Protein AF-I4B487-F1 (afdb_monomer)

Organism: Turneriella parva (strain ATCC BAA-1111 / DSM 21527 / NCTC 11395 / H) (NCBI:txid869212)

Foldseek 3Di:
DPDPVVVVVVVVVVCVVVVVVVVQQVQQPDDDPVCVPFDFLDWDQFWWDFQPDGGPDSQWIWTFGPFWIWTGHNHIDTGGLVFFQAWEWDDDPNFIWIWTAGDDPVGRRTTITRDPPVVSVCVSCVPRHYYD

Solvent-accessible surface area (backbone atoms only — not comparable to full-atom values): 7455 Å² total; per-residue (Å²): 132,85,74,62,58,78,67,50,48,60,55,51,51,49,50,53,53,51,48,52,51,52,51,48,53,58,48,18,70,57,77,56,81,88,46,70,96,57,76,64,72,29,75,50,70,22,26,34,31,52,52,92,48,72,40,90,46,71,44,32,29,42,37,34,35,97,66,35,34,36,45,17,29,96,57,76,44,81,44,44,47,92,41,45,75,39,32,36,70,40,79,53,96,94,40,48,26,40,35,50,37,58,71,61,80,92,48,59,77,39,36,32,43,38,56,86,61,54,69,54,51,51,60,54,34,61,97,70,56,65,74,85

Sequence (132 aa):
MSTDYFAAFPILILLIVGGIFAYIFRRKDRMHASEAGKKPLFTETCAGVIGWLTYKGPFIRLAVYSDFVIVSCDKQYYLPFTMITKIERRNFLFRKGYRIYHTNTEYPQRIEVWLSGRDGFEAAFAGKVTIT

Structure (mmCIF, N/CA/C/O backbone):
data_AF-I4B487-F1
#
_entry.id   AF-I4B487-F1
#
loop_
_atom_site.group_PDB
_atom_site.id
_atom_site.type_symbol
_atom_site.label_atom_id
_atom_site.label_alt_id
_atom_site.label_comp_id
_atom_site.label_asym_id
_atom_site.label_entity_id
_atom_site.label_seq_id
_atom_site.pdbx_PDB_ins_code
_atom_site.Cartn_x
_atom_site.Cartn_y
_atom_site.Cartn_z
_atom_site.occupancy
_atom_site.B_iso_or_equiv
_atom_site.auth_seq_id
_atom_site.auth_comp_id
_atom_site.auth_asym_id
_atom_site.auth_atom_id
_atom_site.pdbx_PDB_model_num
ATOM 1 N N . MET A 1 1 ? 36.684 2.287 -39.209 1.00 54.06 1 MET A N 1
ATOM 2 C CA . MET A 1 1 ? 35.955 1.562 -38.150 1.00 54.06 1 MET A CA 1
ATOM 3 C C . MET A 1 1 ? 34.557 2.144 -38.079 1.00 54.06 1 MET A C 1
ATOM 5 O O . MET A 1 1 ? 34.380 3.211 -37.510 1.00 54.06 1 MET A O 1
ATOM 9 N N . SER A 1 2 ? 33.594 1.517 -38.750 1.00 57.97 2 SER A N 1
ATOM 10 C CA . SER A 1 2 ? 32.176 1.810 -38.549 1.00 57.97 2 SER A CA 1
ATOM 11 C C . SER A 1 2 ? 31.810 1.262 -37.178 1.00 57.97 2 SER A C 1
ATOM 13 O O . SER A 1 2 ? 31.646 0.058 -37.020 1.00 57.97 2 SER A O 1
ATOM 15 N N . THR A 1 3 ? 31.811 2.115 -36.159 1.00 62.94 3 THR A N 1
ATOM 16 C CA . THR A 1 3 ? 31.330 1.740 -34.831 1.00 62.94 3 THR A CA 1
ATOM 17 C C . THR A 1 3 ? 29.905 1.220 -35.003 1.00 62.94 3 THR A C 1
ATOM 19 O O . THR A 1 3 ? 29.067 1.930 -35.559 1.00 62.94 3 THR A O 1
ATOM 22 N N . ASP A 1 4 ? 29.631 -0.016 -34.591 1.00 69.00 4 ASP A N 1
ATOM 23 C CA . ASP A 1 4 ? 28.311 -0.641 -34.700 1.00 69.00 4 ASP A CA 1
ATOM 24 C 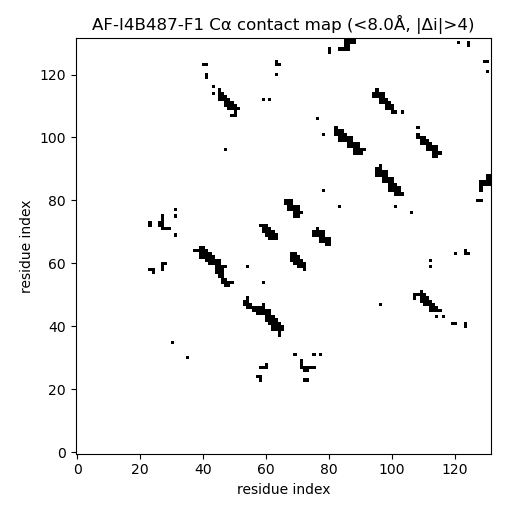C . ASP A 1 4 ? 27.333 0.015 -33.711 1.00 69.00 4 ASP A C 1
ATOM 26 O O . ASP A 1 4 ? 26.920 -0.563 -32.704 1.00 69.00 4 ASP A O 1
ATOM 30 N N . TYR A 1 5 ? 26.955 1.266 -33.983 1.00 64.50 5 TYR A N 1
ATOM 31 C CA . TYR A 1 5 ? 25.988 2.032 -33.200 1.00 64.50 5 TYR A CA 1
ATOM 32 C C . TYR A 1 5 ? 24.653 1.280 -33.081 1.00 64.50 5 TYR A C 1
ATOM 34 O O . TYR A 1 5 ? 23.986 1.369 -32.053 1.00 64.50 5 TYR A O 1
ATOM 42 N N . PHE A 1 6 ? 24.312 0.465 -34.083 1.00 66.62 6 PHE A N 1
ATOM 43 C CA . PHE A 1 6 ? 23.146 -0.417 -34.073 1.00 66.62 6 PHE A CA 1
ATOM 44 C C . PHE A 1 6 ? 23.224 -1.543 -33.031 1.00 66.62 6 PHE A C 1
ATOM 46 O O . PHE A 1 6 ? 22.183 -1.937 -32.515 1.00 66.62 6 PHE A O 1
ATOM 53 N N . ALA A 1 7 ? 24.418 -2.033 -32.678 1.00 72.50 7 ALA A N 1
ATOM 54 C CA . ALA A 1 7 ? 24.599 -3.048 -31.635 1.00 72.50 7 ALA A CA 1
ATOM 55 C C . ALA A 1 7 ? 24.669 -2.430 -30.226 1.00 72.50 7 ALA A C 1
ATOM 57 O O . ALA A 1 7 ? 24.195 -3.024 -29.258 1.00 72.50 7 ALA A O 1
ATOM 58 N N . ALA A 1 8 ? 25.200 -1.209 -30.102 1.00 78.75 8 ALA A N 1
ATOM 59 C CA . ALA A 1 8 ? 25.249 -0.481 -28.832 1.00 78.75 8 ALA A CA 1
ATOM 60 C C . ALA A 1 8 ? 23.878 0.079 -28.404 1.00 78.75 8 ALA A C 1
ATOM 62 O O . ALA A 1 8 ? 23.580 0.156 -27.211 1.00 78.75 8 ALA A O 1
ATOM 63 N N . PHE A 1 9 ? 23.022 0.439 -29.364 1.00 83.31 9 PHE A N 1
ATOM 64 C CA . PHE A 1 9 ? 21.685 0.984 -29.119 1.00 83.31 9 PHE A CA 1
ATOM 65 C C . PHE A 1 9 ? 20.763 0.078 -28.270 1.00 83.31 9 PHE A C 1
ATOM 67 O O . PHE A 1 9 ? 20.228 0.565 -27.271 1.00 83.31 9 PHE A O 1
ATOM 74 N N . PRO A 1 10 ? 20.590 -1.230 -28.562 1.00 86.69 10 PRO A N 1
ATOM 75 C CA . PRO A 1 10 ? 19.771 -2.109 -27.727 1.00 86.69 10 PRO A CA 1
ATOM 76 C C . PRO A 1 10 ? 20.362 -2.306 -26.327 1.00 86.69 10 PRO A C 1
ATOM 78 O O . PRO A 1 10 ? 19.606 -2.364 -25.360 1.00 86.69 10 PRO A O 1
ATOM 81 N N . ILE A 1 11 ? 21.693 -2.344 -26.191 1.00 88.88 11 ILE A N 1
ATOM 82 C CA . ILE A 1 11 ? 22.363 -2.446 -24.885 1.00 88.88 11 ILE A CA 1
ATOM 83 C C . ILE A 1 11 ? 22.076 -1.196 -24.047 1.00 88.88 11 ILE A C 1
ATOM 85 O O . ILE A 1 11 ? 21.713 -1.307 -22.877 1.00 88.88 11 ILE A O 1
ATOM 89 N N . LEU A 1 12 ? 22.174 -0.008 -24.651 1.00 89.00 12 LEU A N 1
ATOM 90 C CA . LEU A 1 12 ? 21.864 1.253 -23.983 1.00 89.00 12 LEU A CA 1
ATOM 91 C C . LEU A 1 12 ? 20.401 1.305 -23.522 1.00 89.00 12 LEU A C 1
ATOM 93 O O . LEU A 1 12 ? 20.139 1.663 -22.375 1.00 89.00 12 LEU A O 1
ATOM 97 N N . ILE A 1 13 ? 19.452 0.900 -24.374 1.00 89.38 13 ILE A N 1
ATOM 98 C CA . ILE A 1 13 ? 18.031 0.810 -23.997 1.00 89.38 13 ILE A CA 1
ATOM 99 C C . ILE A 1 13 ? 17.852 -0.141 -22.813 1.00 89.38 13 ILE A C 1
ATOM 101 O O . ILE A 1 13 ? 17.154 0.195 -21.858 1.00 89.38 13 ILE A O 1
ATOM 105 N N . LEU A 1 14 ? 18.497 -1.308 -22.847 1.00 90.56 14 LEU A N 1
ATOM 106 C CA . LEU A 1 14 ? 18.387 -2.308 -21.788 1.00 90.56 14 LEU A CA 1
ATOM 107 C C . LEU A 1 14 ? 18.941 -1.772 -20.460 1.00 90.56 14 LEU A C 1
ATOM 109 O O . LEU A 1 14 ? 18.298 -1.938 -19.425 1.00 90.56 14 LEU A O 1
ATOM 113 N N . LEU A 1 15 ? 20.065 -1.050 -20.486 1.00 91.06 15 LEU A N 1
ATOM 114 C CA . LEU A 1 15 ? 20.619 -0.379 -19.305 1.00 91.06 15 LEU A CA 1
ATOM 115 C C . LEU A 1 15 ? 19.695 0.719 -18.769 1.00 91.06 15 LEU A C 1
ATOM 117 O O . LEU A 1 15 ? 19.500 0.803 -17.557 1.00 91.06 15 LEU A O 1
ATOM 121 N N . ILE A 1 16 ? 19.091 1.532 -19.641 1.00 90.31 16 ILE A N 1
ATOM 122 C CA . ILE A 1 16 ? 18.144 2.581 -19.235 1.00 90.31 16 ILE A CA 1
ATOM 123 C C . ILE A 1 16 ? 16.904 1.955 -18.592 1.00 90.31 16 ILE A C 1
ATOM 125 O O . ILE A 1 16 ? 16.525 2.332 -17.484 1.00 90.31 16 ILE A O 1
ATOM 129 N N . VAL A 1 17 ? 16.290 0.970 -19.251 1.00 88.69 17 VAL A N 1
ATOM 130 C CA . VAL A 1 17 ? 15.103 0.276 -18.737 1.00 88.69 17 VAL A CA 1
ATOM 131 C C . VAL A 1 17 ? 15.437 -0.427 -17.422 1.00 88.69 17 VAL A C 1
ATOM 133 O O . VAL A 1 17 ? 14.747 -0.215 -16.426 1.00 88.69 17 VAL A O 1
ATOM 136 N N . GLY A 1 18 ? 16.530 -1.190 -17.373 1.00 89.19 18 GLY A N 1
ATOM 137 C CA . GLY A 1 18 ? 17.004 -1.849 -16.156 1.00 89.19 18 GLY A CA 1
ATOM 138 C C . GLY A 1 18 ? 17.264 -0.861 -15.017 1.00 89.19 18 GLY A C 1
ATOM 139 O O . GLY A 1 18 ? 16.848 -1.104 -13.884 1.00 89.19 18 GLY A O 1
ATOM 140 N N . GLY A 1 19 ? 17.865 0.292 -15.321 1.00 89.31 19 GLY A N 1
ATOM 141 C 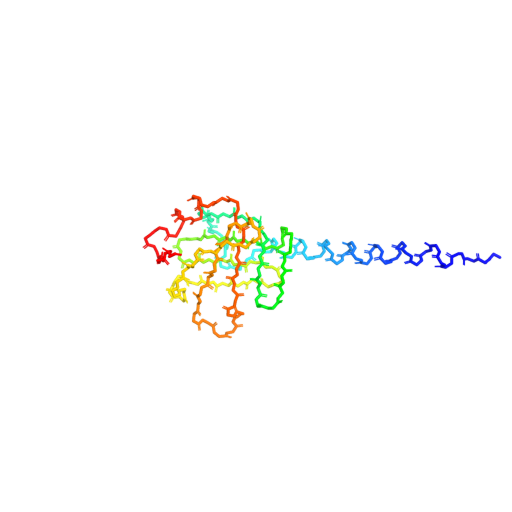C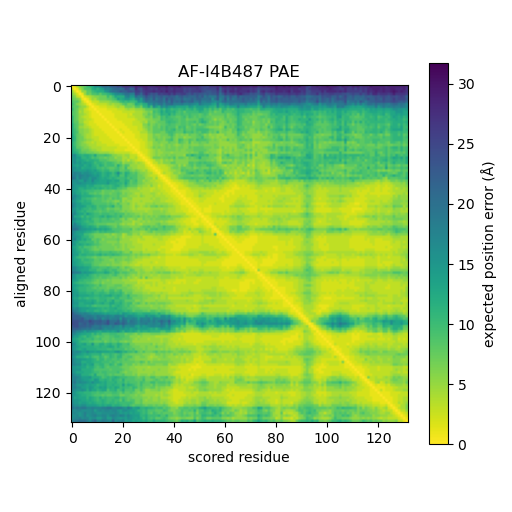A . GLY A 1 19 ? 18.088 1.381 -14.373 1.00 89.31 19 GLY A CA 1
ATOM 142 C C . GLY A 1 19 ? 16.789 1.968 -13.821 1.00 89.31 19 GLY A C 1
ATOM 143 O O . GLY A 1 19 ? 16.670 2.151 -12.610 1.00 89.31 19 GLY A O 1
ATOM 144 N N . ILE A 1 20 ? 15.783 2.195 -14.673 1.00 86.38 20 ILE A N 1
ATOM 145 C CA . ILE A 1 20 ? 14.450 2.655 -14.253 1.00 86.38 20 ILE A CA 1
ATOM 146 C C . ILE A 1 20 ? 13.798 1.623 -13.324 1.00 86.38 20 ILE A C 1
ATOM 148 O O . ILE A 1 20 ? 13.310 1.985 -12.251 1.00 86.38 20 ILE A O 1
ATOM 152 N N . PHE A 1 21 ? 13.836 0.337 -13.680 1.00 83.44 21 PHE A N 1
ATOM 153 C CA . PHE A 1 21 ? 13.300 -0.733 -12.834 1.00 83.44 21 PHE A CA 1
ATOM 154 C C . PHE A 1 21 ? 14.009 -0.801 -11.477 1.00 83.44 21 PHE A C 1
ATOM 156 O O . PHE A 1 21 ? 13.341 -0.848 -10.442 1.00 83.44 21 PHE A O 1
ATOM 163 N N . ALA A 1 22 ? 15.343 -0.746 -11.460 1.00 83.62 22 ALA A N 1
ATOM 164 C CA . ALA A 1 22 ? 16.130 -0.743 -10.230 1.00 83.62 22 ALA A CA 1
ATOM 165 C C . ALA A 1 22 ? 15.825 0.487 -9.358 1.00 83.62 22 ALA A C 1
ATOM 167 O O . ALA A 1 22 ? 15.687 0.370 -8.138 1.00 83.62 22 ALA A O 1
ATOM 168 N N . TYR A 1 23 ? 15.669 1.661 -9.972 1.00 84.94 23 TYR A N 1
ATOM 169 C CA . TYR A 1 23 ? 15.305 2.892 -9.279 1.00 84.94 23 TYR A CA 1
ATOM 170 C C . TYR A 1 23 ? 13.931 2.786 -8.603 1.00 84.94 23 TYR A C 1
ATOM 172 O O . TYR A 1 23 ? 13.813 3.072 -7.409 1.00 84.94 23 TYR A O 1
ATOM 180 N N . ILE A 1 24 ? 12.905 2.323 -9.328 1.00 79.81 24 ILE A N 1
ATOM 181 C CA . ILE A 1 24 ? 11.551 2.131 -8.783 1.00 79.81 24 ILE A CA 1
ATOM 182 C C . ILE A 1 24 ? 11.570 1.082 -7.665 1.00 79.81 24 ILE A C 1
ATOM 184 O O . ILE A 1 24 ? 10.986 1.299 -6.602 1.00 79.81 24 ILE A O 1
ATOM 188 N N . PHE A 1 25 ? 12.295 -0.022 -7.862 1.00 78.00 25 PHE A N 1
ATOM 189 C CA . PHE A 1 25 ? 12.389 -1.092 -6.873 1.00 78.00 25 PHE A CA 1
ATOM 190 C C . PHE A 1 25 ? 13.044 -0.630 -5.569 1.00 78.00 25 PHE A C 1
ATOM 192 O O . PHE A 1 25 ? 12.566 -0.978 -4.498 1.00 78.00 25 PHE A O 1
ATOM 199 N N . ARG A 1 26 ? 14.085 0.211 -5.623 1.00 82.38 26 ARG A N 1
ATOM 200 C CA . ARG A 1 26 ? 14.691 0.791 -4.408 1.00 82.38 26 ARG A CA 1
ATOM 201 C C . ARG A 1 26 ? 13.808 1.849 -3.756 1.00 82.38 26 ARG A C 1
ATOM 203 O O . ARG A 1 26 ? 13.889 2.066 -2.550 1.00 82.38 26 ARG A O 1
ATOM 210 N N . ARG A 1 27 ? 12.990 2.549 -4.542 1.00 79.69 27 ARG A N 1
ATOM 211 C CA . ARG A 1 27 ? 12.149 3.642 -4.049 1.00 79.69 27 ARG A CA 1
ATOM 212 C C . ARG A 1 27 ? 10.981 3.143 -3.198 1.00 79.69 27 ARG A C 1
ATOM 214 O O . ARG A 1 27 ? 10.679 3.796 -2.200 1.00 79.69 27 ARG A O 1
ATOM 221 N N . LYS A 1 28 ? 10.409 1.977 -3.517 1.00 76.75 28 LYS A N 1
ATOM 222 C CA . LYS A 1 28 ? 9.309 1.375 -2.736 1.00 76.75 28 LYS A CA 1
ATOM 223 C C . LYS A 1 28 ? 9.698 1.063 -1.281 1.00 76.75 28 LYS A C 1
ATOM 225 O O . LYS A 1 28 ? 8.846 1.102 -0.399 1.00 76.75 28 LYS A O 1
ATOM 230 N N . ASP A 1 29 ? 10.980 0.772 -1.038 1.00 78.44 29 ASP A N 1
ATOM 231 C CA . ASP A 1 29 ? 11.507 0.375 0.277 1.00 78.44 29 ASP A CA 1
ATOM 232 C C . ASP A 1 29 ? 11.882 1.570 1.157 1.00 78.44 29 ASP A C 1
ATOM 234 O O . ASP A 1 29 ? 12.280 1.399 2.310 1.00 78.44 29 ASP A O 1
ATOM 238 N N . ARG A 1 30 ? 11.735 2.799 0.648 1.00 80.81 30 ARG A N 1
ATOM 239 C CA . ARG A 1 30 ? 11.877 3.989 1.482 1.00 80.81 30 ARG A CA 1
ATOM 240 C C . ARG A 1 30 ? 10.778 3.979 2.541 1.00 80.81 30 ARG A C 1
ATOM 242 O O . ARG A 1 30 ? 9.593 3.962 2.203 1.00 80.81 30 ARG A O 1
ATOM 249 N N . MET A 1 31 ? 11.190 4.035 3.801 1.00 79.75 31 MET A N 1
ATOM 250 C CA . MET A 1 31 ? 10.290 4.168 4.941 1.00 79.75 31 MET A CA 1
ATOM 251 C C . MET A 1 31 ? 9.750 5.597 5.014 1.00 79.75 31 MET A C 1
ATOM 253 O O . MET A 1 31 ? 10.476 6.559 4.748 1.00 79.75 31 MET A O 1
ATOM 257 N N . HIS A 1 32 ? 8.473 5.735 5.351 1.00 81.38 32 HIS A N 1
ATOM 258 C CA . HIS A 1 32 ? 7.884 7.018 5.711 1.00 81.38 32 HIS A CA 1
ATOM 259 C C . HIS A 1 32 ? 8.388 7.456 7.087 1.00 81.38 32 HIS A C 1
ATOM 261 O O . HIS A 1 32 ? 8.651 6.621 7.953 1.00 81.38 32 HIS A O 1
ATOM 267 N N . ALA A 1 33 ? 8.473 8.765 7.330 1.00 84.00 33 ALA A N 1
ATOM 268 C CA . ALA A 1 33 ? 8.914 9.298 8.623 1.00 84.00 33 ALA A CA 1
ATOM 269 C C . ALA A 1 33 ? 8.062 8.766 9.795 1.00 84.00 33 ALA A C 1
ATOM 271 O O . ALA A 1 33 ? 8.580 8.485 10.871 1.00 84.00 33 ALA A O 1
ATOM 272 N N . SER A 1 34 ? 6.767 8.539 9.557 1.00 80.31 34 SER A N 1
ATOM 273 C CA . SER A 1 34 ? 5.824 7.972 10.535 1.00 80.31 34 SER A CA 1
ATOM 274 C C . SER A 1 34 ? 6.093 6.510 10.916 1.00 80.31 34 SER A C 1
ATOM 276 O O . SER A 1 34 ? 5.485 6.015 11.864 1.00 80.31 34 SER A O 1
ATOM 278 N N . GLU A 1 35 ? 6.965 5.807 10.190 1.00 83.06 35 GLU A N 1
ATOM 279 C CA . GLU A 1 35 ? 7.375 4.432 10.506 1.00 83.06 35 GLU A CA 1
ATOM 280 C C . GLU A 1 35 ? 8.510 4.378 11.528 1.00 83.06 35 GLU A C 1
ATOM 282 O O . GLU A 1 35 ? 8.753 3.321 12.109 1.00 83.06 35 GLU A O 1
ATOM 287 N N . ALA A 1 36 ? 9.219 5.491 11.748 1.00 84.69 36 ALA A N 1
ATOM 288 C CA . ALA A 1 36 ? 10.392 5.521 12.607 1.00 84.69 36 ALA A CA 1
ATOM 289 C C . ALA A 1 36 ? 10.043 5.038 14.026 1.00 84.69 36 ALA A C 1
ATOM 291 O O . ALA A 1 36 ? 9.180 5.597 14.701 1.00 84.69 36 ALA A O 1
ATOM 292 N N . GLY A 1 37 ? 10.703 3.963 14.464 1.00 83.25 37 GLY A N 1
ATOM 293 C CA . GLY A 1 37 ? 10.496 3.362 15.786 1.00 83.25 37 GLY A CA 1
ATOM 294 C C . GLY A 1 37 ? 9.226 2.517 15.938 1.00 83.25 37 GLY A C 1
ATOM 295 O O . GLY A 1 37 ? 8.997 1.981 17.020 1.00 83.25 37 GLY A O 1
ATOM 296 N N . LYS A 1 38 ? 8.410 2.347 14.887 1.00 88.19 38 LYS A N 1
ATOM 297 C CA . LYS A 1 38 ? 7.200 1.511 14.925 1.00 88.19 38 LYS A CA 1
ATOM 298 C C . LYS A 1 38 ? 7.426 0.184 14.206 1.00 88.19 38 LYS A C 1
ATOM 300 O O . LYS A 1 38 ? 7.977 0.138 13.108 1.00 88.19 38 LYS A O 1
ATOM 305 N N . LYS A 1 39 ? 6.944 -0.910 14.800 1.00 88.94 39 LYS A N 1
ATOM 306 C CA . LYS A 1 39 ? 6.958 -2.233 14.165 1.00 88.94 39 LYS A CA 1
ATOM 307 C C . LYS A 1 39 ? 5.654 -2.442 13.384 1.00 88.94 39 LYS A C 1
ATOM 309 O O . LYS A 1 39 ? 4.586 -2.283 13.978 1.00 88.94 39 LYS A O 1
ATOM 314 N N . PRO A 1 40 ? 5.707 -2.790 12.086 1.00 91.00 40 PRO A N 1
ATOM 315 C CA . PRO A 1 40 ? 4.500 -3.123 11.343 1.00 91.00 40 PRO A CA 1
ATOM 316 C C . PRO A 1 40 ? 3.898 -4.423 11.889 1.00 91.00 40 PRO A C 1
ATOM 318 O O . PRO A 1 40 ? 4.618 -5.380 12.174 1.00 91.00 40 PRO A O 1
ATOM 321 N N . LEU A 1 41 ? 2.572 -4.451 12.016 1.00 92.75 41 LEU A N 1
ATOM 322 C CA . LEU A 1 41 ? 1.807 -5.664 12.320 1.00 92.75 41 LEU A CA 1
ATOM 323 C C . LEU A 1 41 ? 1.813 -6.617 11.125 1.00 92.75 41 LEU A C 1
ATOM 325 O O . LEU A 1 41 ? 1.856 -7.832 11.286 1.00 92.75 41 LEU A O 1
ATOM 329 N N . PHE A 1 42 ? 1.796 -6.043 9.924 1.00 92.25 42 PHE A N 1
ATOM 330 C CA . PHE A 1 42 ? 1.859 -6.769 8.669 1.00 92.25 42 PHE A CA 1
ATOM 331 C C . PHE A 1 42 ? 2.657 -5.956 7.656 1.00 92.25 42 PHE A C 1
ATOM 333 O O . PHE A 1 42 ? 2.501 -4.739 7.569 1.00 92.25 42 PHE A O 1
ATOM 340 N N . THR A 1 43 ? 3.518 -6.618 6.893 1.00 92.50 4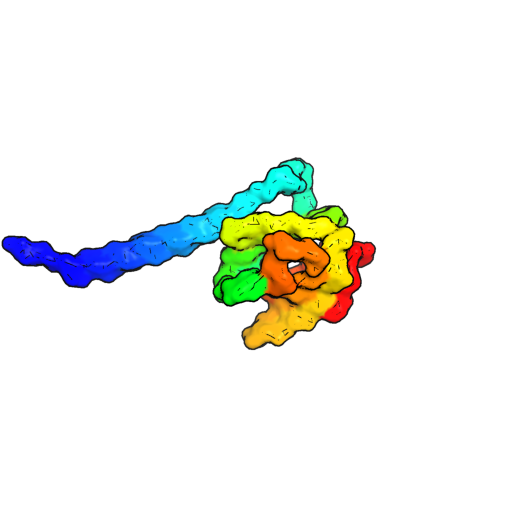3 THR A N 1
ATOM 341 C CA . THR A 1 43 ? 4.263 -5.992 5.803 1.00 92.50 43 THR A CA 1
ATOM 342 C C . THR A 1 43 ? 4.383 -6.971 4.651 1.00 92.50 43 THR A C 1
ATOM 344 O O . THR A 1 43 ? 4.753 -8.127 4.850 1.00 92.50 43 THR A O 1
ATOM 347 N N . GLU A 1 44 ? 4.053 -6.523 3.446 1.00 91.62 44 GLU A N 1
ATOM 348 C CA . GLU A 1 44 ? 4.164 -7.339 2.244 1.00 91.62 44 GLU A CA 1
ATOM 349 C C . GLU A 1 44 ? 4.529 -6.468 1.040 1.00 91.62 44 GLU A C 1
ATOM 351 O O . GLU A 1 44 ? 4.044 -5.346 0.883 1.00 91.62 44 GLU A O 1
ATOM 356 N N . THR A 1 45 ? 5.386 -6.993 0.161 1.00 91.75 45 THR A N 1
ATOM 357 C CA . THR A 1 45 ? 5.598 -6.395 -1.160 1.00 91.75 45 THR A CA 1
ATOM 358 C C . THR A 1 45 ? 4.709 -7.102 -2.176 1.00 91.75 45 THR A C 1
ATOM 360 O O . THR A 1 45 ? 4.814 -8.309 -2.366 1.00 91.75 45 THR A O 1
ATOM 363 N N . CYS A 1 46 ? 3.852 -6.346 -2.850 1.00 90.50 46 CYS A N 1
ATOM 364 C CA . CYS A 1 46 ? 2.794 -6.844 -3.708 1.00 90.50 46 CYS A CA 1
ATOM 365 C C . CYS A 1 46 ? 2.674 -6.057 -5.024 1.00 90.50 46 CYS A C 1
ATOM 367 O O . CYS A 1 46 ? 3.353 -5.055 -5.266 1.00 90.50 46 CYS A O 1
ATOM 369 N N . ALA A 1 47 ? 1.809 -6.573 -5.893 1.00 91.25 47 ALA A N 1
ATOM 370 C CA . ALA A 1 47 ? 1.345 -5.921 -7.112 1.00 91.25 47 ALA A CA 1
ATOM 371 C C . ALA A 1 47 ? -0.005 -5.234 -6.850 1.00 91.25 47 ALA A C 1
ATOM 373 O O . ALA A 1 47 ? -0.638 -5.488 -5.827 1.00 91.25 47 ALA A O 1
ATOM 374 N N . GLY A 1 48 ? -0.472 -4.381 -7.758 1.00 91.25 48 GLY A N 1
ATOM 375 C CA . GLY A 1 48 ? -1.734 -3.675 -7.549 1.00 91.25 48 GLY A CA 1
ATOM 376 C C . GLY A 1 48 ? -1.979 -2.522 -8.511 1.00 91.25 48 GLY A C 1
ATOM 377 O O . GLY A 1 48 ? -1.276 -2.363 -9.509 1.00 91.25 48 GLY A O 1
ATOM 378 N N . VAL A 1 49 ? -2.982 -1.706 -8.209 1.00 91.56 49 VAL A N 1
ATOM 379 C CA . VAL A 1 49 ? -3.359 -0.517 -8.981 1.00 91.56 49 VAL A CA 1
ATOM 380 C C . VAL A 1 49 ? -3.374 0.686 -8.052 1.00 91.56 49 VAL A C 1
ATOM 382 O O . VAL A 1 49 ? -4.044 0.661 -7.025 1.00 91.56 49 VAL A O 1
ATOM 385 N N . ILE A 1 50 ? -2.660 1.748 -8.418 1.00 91.38 50 ILE A N 1
ATOM 386 C CA . ILE A 1 50 ? -2.676 3.020 -7.688 1.00 91.38 50 ILE A CA 1
ATOM 387 C C . ILE A 1 50 ? -3.015 4.130 -8.682 1.00 91.38 50 ILE A C 1
ATOM 389 O O . ILE A 1 50 ? -2.286 4.386 -9.642 1.00 91.38 50 ILE A O 1
ATOM 393 N N . GLY A 1 51 ? -4.170 4.760 -8.481 1.00 90.12 51 GLY A N 1
ATOM 394 C CA . GLY A 1 51 ? -4.769 5.698 -9.422 1.00 90.12 51 GLY A CA 1
ATOM 395 C C . GLY A 1 51 ? -5.057 5.036 -10.767 1.00 90.12 51 GLY A C 1
ATOM 396 O O . GLY A 1 51 ? -5.904 4.147 -10.869 1.00 90.12 51 GLY A O 1
ATOM 397 N N . TRP A 1 52 ? -4.349 5.487 -11.801 1.00 87.00 52 TRP A N 1
ATOM 398 C CA . TRP A 1 52 ? -4.442 4.952 -13.165 1.00 87.00 52 TRP A CA 1
ATOM 399 C C . TRP A 1 52 ? -3.288 4.006 -13.520 1.00 87.00 52 TRP A C 1
ATOM 401 O O . TRP A 1 52 ? -3.314 3.372 -14.573 1.00 87.00 52 TRP A O 1
ATOM 411 N N . LEU A 1 53 ? -2.285 3.878 -12.646 1.00 87.88 53 LEU A N 1
ATOM 412 C CA . LEU A 1 53 ? -1.110 3.048 -12.883 1.00 87.88 53 LEU A CA 1
ATOM 413 C C . LEU A 1 53 ? -1.328 1.640 -12.330 1.00 87.88 53 LEU A C 1
ATOM 415 O O . LEU A 1 53 ? -1.650 1.451 -11.158 1.00 87.88 53 LEU A O 1
ATOM 419 N N . THR A 1 54 ? -1.119 0.641 -13.187 1.00 89.56 54 THR A N 1
ATOM 420 C CA . THR A 1 54 ? -1.145 -0.775 -12.801 1.00 89.56 54 THR A CA 1
ATOM 421 C C . THR A 1 54 ? 0.278 -1.290 -12.628 1.00 89.56 54 THR A C 1
ATOM 423 O O . THR A 1 54 ? 1.043 -1.376 -13.589 1.00 89.56 54 THR A O 1
ATOM 426 N N . TYR A 1 55 ? 0.615 -1.699 -11.412 1.00 87.25 55 TYR A N 1
ATOM 427 C CA . TYR A 1 55 ? 1.891 -2.298 -11.052 1.00 87.25 55 TYR A CA 1
ATOM 428 C C . TYR A 1 55 ? 1.765 -3.821 -11.105 1.00 87.25 55 TYR A C 1
ATOM 430 O O . TYR A 1 55 ? 1.186 -4.441 -10.218 1.00 87.25 55 TYR A O 1
ATOM 438 N N . LYS A 1 56 ? 2.309 -4.446 -12.157 1.00 83.75 56 LYS A N 1
ATOM 439 C CA . LYS A 1 56 ? 2.204 -5.904 -12.381 1.00 83.75 56 LYS A CA 1
ATOM 440 C C . LYS A 1 56 ? 3.240 -6.750 -11.618 1.00 83.75 56 LYS A C 1
ATOM 442 O O . LYS A 1 56 ? 3.161 -7.977 -11.658 1.00 83.75 56 LYS A O 1
ATOM 447 N N . GLY A 1 57 ? 4.181 -6.118 -10.916 1.00 82.50 57 GLY A N 1
ATOM 448 C CA . GLY A 1 57 ? 5.239 -6.769 -10.132 1.00 82.50 57 GLY A CA 1
ATOM 449 C C . GLY A 1 57 ? 5.278 -6.296 -8.673 1.00 82.50 57 GLY A C 1
ATOM 450 O O . GLY A 1 57 ? 4.411 -5.517 -8.278 1.00 82.50 57 GLY A O 1
ATOM 451 N N . PRO A 1 58 ? 6.272 -6.741 -7.882 1.00 85.94 58 PRO A N 1
ATOM 452 C CA . PRO A 1 58 ? 6.430 -6.413 -6.462 1.00 85.94 58 PRO A CA 1
ATOM 453 C C . PRO A 1 58 ? 6.948 -4.974 -6.271 1.00 85.94 58 PRO A C 1
ATOM 455 O O . PRO A 1 58 ? 8.030 -4.742 -5.733 1.00 85.94 58 PRO A O 1
ATOM 458 N N . PHE A 1 59 ? 6.190 -4.000 -6.768 1.00 87.12 59 PHE A N 1
ATOM 459 C CA . PHE A 1 59 ? 6.542 -2.578 -6.760 1.00 87.12 59 PHE A CA 1
ATOM 460 C C . PHE A 1 59 ? 5.760 -1.778 -5.722 1.00 87.12 59 PHE A C 1
ATOM 462 O O . PHE A 1 59 ? 6.058 -0.605 -5.520 1.00 87.12 59 PHE A O 1
ATOM 469 N N . ILE A 1 60 ? 4.781 -2.402 -5.068 1.00 90.50 60 ILE A N 1
ATOM 470 C CA . ILE A 1 60 ? 4.011 -1.793 -3.994 1.00 90.50 60 ILE A CA 1
ATOM 471 C C . ILE A 1 60 ? 4.431 -2.459 -2.691 1.00 90.50 60 ILE A C 1
ATOM 473 O O . ILE A 1 60 ? 4.327 -3.671 -2.552 1.00 90.50 60 ILE A O 1
ATOM 477 N N . ARG A 1 61 ? 4.898 -1.685 -1.718 1.00 92.94 61 ARG A N 1
ATOM 478 C CA . ARG A 1 61 ? 5.084 -2.144 -0.344 1.00 92.94 61 ARG A CA 1
ATOM 479 C C . ARG A 1 61 ? 3.882 -1.698 0.471 1.00 92.94 61 ARG A C 1
ATOM 481 O O . ARG A 1 61 ? 3.614 -0.506 0.577 1.00 92.94 61 ARG A O 1
ATOM 488 N N . LEU A 1 62 ? 3.172 -2.653 1.044 1.00 92.88 62 LEU A N 1
ATOM 489 C CA . LEU A 1 62 ? 2.090 -2.404 1.976 1.00 92.88 62 LEU A CA 1
ATOM 490 C C . LEU A 1 62 ? 2.597 -2.685 3.389 1.00 92.88 62 LEU A C 1
ATOM 492 O O . LEU A 1 62 ? 3.069 -3.787 3.655 1.00 92.88 62 LEU A O 1
ATOM 496 N N . ALA A 1 63 ? 2.463 -1.717 4.289 1.00 92.75 63 ALA A N 1
ATOM 497 C CA . ALA A 1 63 ? 2.776 -1.881 5.702 1.00 92.75 63 ALA A CA 1
ATOM 498 C C . ALA A 1 63 ? 1.591 -1.424 6.561 1.00 92.75 63 ALA A C 1
ATOM 500 O O . ALA A 1 63 ? 1.116 -0.297 6.439 1.00 92.75 63 ALA A O 1
ATOM 501 N N . VAL A 1 64 ? 1.108 -2.308 7.428 1.00 93.19 64 VAL A N 1
ATOM 502 C CA . VAL A 1 64 ? -0.029 -2.077 8.325 1.00 93.19 64 VAL A CA 1
ATOM 503 C C . VAL A 1 64 ? 0.491 -1.918 9.748 1.00 93.19 64 VAL A C 1
ATOM 505 O O . VAL A 1 64 ? 1.241 -2.764 10.237 1.00 93.19 64 VAL A O 1
ATOM 508 N N . TYR A 1 65 ? 0.074 -0.853 10.426 1.00 93.69 65 TYR A N 1
ATOM 509 C CA . TYR A 1 65 ? 0.457 -0.526 11.800 1.00 93.69 65 TYR A CA 1
ATOM 510 C C . TYR A 1 65 ? -0.762 -0.545 12.736 1.00 93.69 65 TYR A C 1
ATOM 512 O O . TYR A 1 65 ? -1.874 -0.925 12.356 1.00 93.69 65 TYR A O 1
ATOM 520 N N . SER A 1 66 ? -0.554 -0.171 14.000 1.00 90.69 66 SER A N 1
ATOM 521 C CA . SER A 1 66 ? -1.619 -0.051 15.003 1.00 90.69 66 SER A CA 1
ATOM 522 C C . SER A 1 66 ? -2.709 0.937 14.592 1.00 90.69 66 SER A C 1
ATOM 524 O O . SER A 1 66 ? -3.879 0.594 14.727 1.00 90.69 66 SER A O 1
ATOM 526 N N . ASP A 1 67 ? -2.328 2.084 14.018 1.00 92.38 67 ASP A N 1
ATOM 527 C CA . ASP A 1 67 ? -3.230 3.240 13.837 1.00 92.38 67 ASP A CA 1
ATOM 528 C C . ASP A 1 67 ? -3.384 3.682 12.371 1.00 92.38 67 ASP A C 1
ATOM 530 O O . ASP A 1 67 ? -4.239 4.504 12.032 1.00 92.38 67 ASP A O 1
ATOM 534 N N . PHE A 1 68 ? -2.528 3.170 11.489 1.00 93.31 68 PHE A N 1
ATOM 535 C CA . PHE A 1 68 ? -2.451 3.602 10.101 1.00 93.31 68 PHE A CA 1
ATOM 536 C C . PHE A 1 68 ? -1.900 2.507 9.194 1.00 93.31 68 PHE A C 1
ATOM 538 O O . PHE A 1 68 ? -1.342 1.498 9.634 1.00 93.31 68 PHE A O 1
ATOM 545 N N . VAL A 1 69 ? -2.013 2.761 7.899 1.00 93.50 69 VAL A N 1
ATOM 546 C CA . VAL A 1 69 ? -1.446 1.966 6.819 1.00 93.50 69 VAL A CA 1
ATOM 547 C C . VAL A 1 69 ? -0.599 2.836 5.929 1.00 93.50 69 VAL A C 1
ATOM 549 O O . VAL A 1 69 ? -0.928 3.988 5.667 1.00 93.50 69 VAL A O 1
ATOM 552 N N . ILE A 1 70 ? 0.493 2.264 5.448 1.00 93.12 70 ILE A N 1
ATOM 553 C CA . ILE A 1 70 ? 1.335 2.881 4.441 1.00 93.12 70 ILE A CA 1
ATOM 554 C C . ILE A 1 70 ? 1.312 2.022 3.192 1.00 93.12 70 ILE A C 1
ATOM 556 O O .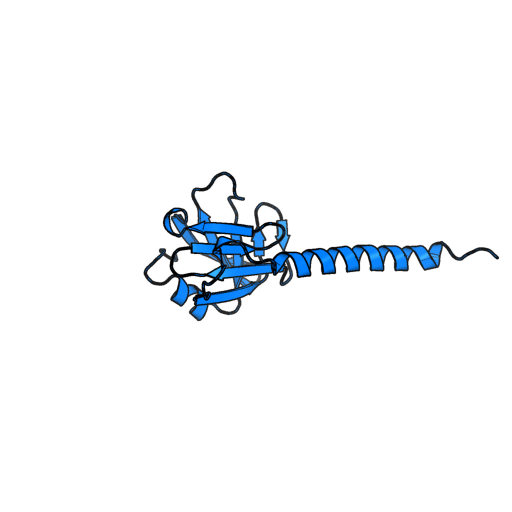 ILE A 1 70 ? 1.563 0.816 3.236 1.00 93.12 70 ILE A O 1
ATOM 560 N N . VAL A 1 71 ? 1.030 2.677 2.073 1.00 93.00 71 VAL A N 1
ATOM 561 C CA . VAL A 1 71 ? 1.172 2.110 0.736 1.00 93.00 71 VAL A CA 1
ATOM 562 C C . VAL A 1 71 ? 2.312 2.857 0.055 1.00 93.00 71 VAL A C 1
ATOM 564 O O . VAL A 1 71 ? 2.186 4.045 -0.227 1.00 93.00 71 VAL A O 1
ATOM 567 N N . SER A 1 72 ? 3.432 2.185 -0.190 1.00 90.06 72 SER A N 1
ATOM 568 C CA . SER A 1 72 ? 4.604 2.772 -0.848 1.00 90.06 72 SER A CA 1
ATOM 569 C C . SER A 1 72 ? 4.787 2.199 -2.247 1.00 90.06 72 SER A C 1
ATOM 571 O O . SER A 1 72 ? 4.935 0.992 -2.407 1.00 90.06 72 SER A O 1
ATOM 573 N N . CYS A 1 73 ? 4.850 3.058 -3.258 1.00 87.19 73 CYS A N 1
ATOM 574 C CA . CYS A 1 73 ? 5.235 2.702 -4.626 1.00 87.19 73 CYS A CA 1
ATOM 575 C C . CYS A 1 73 ? 6.244 3.725 -5.170 1.00 87.19 73 CYS A C 1
ATOM 577 O O . CYS A 1 73 ? 7.405 3.732 -4.760 1.00 87.19 73 CYS A O 1
ATOM 579 N N . ASP A 1 74 ? 5.814 4.627 -6.054 1.00 81.00 74 ASP A N 1
ATOM 580 C CA . ASP A 1 74 ? 6.544 5.836 -6.444 1.00 81.00 74 ASP A CA 1
ATOM 581 C C . ASP A 1 74 ? 6.518 6.901 -5.333 1.00 81.00 74 ASP A C 1
ATOM 583 O O . ASP A 1 74 ? 7.504 7.609 -5.098 1.00 81.00 74 ASP A O 1
ATOM 587 N N . LYS A 1 75 ? 5.399 7.003 -4.620 1.00 84.38 75 LYS A N 1
ATOM 588 C CA . LYS A 1 75 ? 5.214 7.840 -3.437 1.00 84.38 75 LYS A CA 1
ATOM 589 C C . LYS A 1 75 ? 4.767 6.978 -2.264 1.00 84.38 75 LYS A C 1
ATOM 591 O O . LYS A 1 75 ? 4.367 5.828 -2.429 1.00 84.38 75 LYS A O 1
ATOM 596 N N . GLN A 1 76 ? 4.902 7.537 -1.071 1.00 89.38 76 GLN A N 1
ATOM 597 C CA . GLN A 1 76 ? 4.436 6.925 0.163 1.00 89.38 76 GLN A CA 1
ATOM 598 C C . GLN A 1 76 ? 3.092 7.560 0.502 1.00 89.38 76 GLN A C 1
ATOM 600 O O . GLN A 1 76 ? 3.007 8.778 0.650 1.00 89.38 76 GLN A O 1
ATOM 605 N N . TYR A 1 77 ? 2.053 6.743 0.600 1.00 91.12 77 TYR A N 1
ATOM 606 C CA . TYR A 1 77 ? 0.719 7.175 0.986 1.00 91.12 77 TYR A CA 1
ATOM 607 C C . TYR A 1 77 ? 0.472 6.754 2.423 1.00 91.12 77 TYR A C 1
ATOM 609 O O . TYR A 1 77 ? 0.397 5.561 2.717 1.00 91.12 77 TYR A O 1
ATOM 617 N N . TYR A 1 78 ? 0.370 7.739 3.309 1.00 92.81 78 TYR A N 1
ATOM 618 C CA . TYR A 1 78 ? 0.076 7.537 4.719 1.00 92.81 78 TYR A CA 1
ATOM 619 C C . TYR A 1 78 ? -1.434 7.620 4.947 1.00 92.81 78 TYR A C 1
ATOM 621 O O . TYR A 1 78 ? -2.033 8.681 4.816 1.00 92.81 78 TYR A O 1
ATOM 629 N N . LEU A 1 79 ? -2.058 6.497 5.286 1.00 92.88 79 LEU A N 1
ATOM 630 C CA . LEU A 1 79 ? -3.503 6.353 5.435 1.00 92.88 79 LEU A CA 1
ATOM 631 C C . LEU A 1 79 ? -3.848 5.997 6.890 1.00 92.88 79 LEU A C 1
ATOM 633 O O . LEU A 1 79 ? -3.829 4.817 7.250 1.00 92.88 79 LEU A O 1
ATOM 637 N N . PRO A 1 80 ? -4.176 6.983 7.745 1.00 93.12 80 PRO A N 1
ATOM 638 C CA . PRO A 1 80 ? -4.796 6.726 9.043 1.00 93.12 80 PRO A CA 1
ATOM 639 C C . PRO A 1 80 ? -6.075 5.909 8.888 1.00 93.12 80 PRO A C 1
ATOM 641 O O . PRO A 1 80 ? -6.845 6.156 7.958 1.00 93.12 80 PRO A O 1
ATOM 644 N N . PHE A 1 81 ? -6.368 5.005 9.825 1.00 92.31 81 PHE A N 1
ATOM 645 C CA . PHE A 1 81 ? -7.616 4.232 9.761 1.00 92.31 81 PHE A CA 1
ATOM 646 C C . PHE A 1 81 ? -8.869 5.106 9.817 1.00 92.31 81 PHE A C 1
ATOM 648 O O . PHE A 1 81 ? -9.867 4.767 9.194 1.00 92.31 81 PHE A O 1
ATOM 655 N N . THR A 1 82 ? -8.793 6.276 10.453 1.00 91.25 82 THR A N 1
ATOM 656 C CA . THR A 1 82 ? -9.877 7.270 10.468 1.00 91.25 82 THR A CA 1
ATOM 657 C C . THR A 1 82 ? -10.219 7.831 9.086 1.00 91.25 82 THR A C 1
ATOM 659 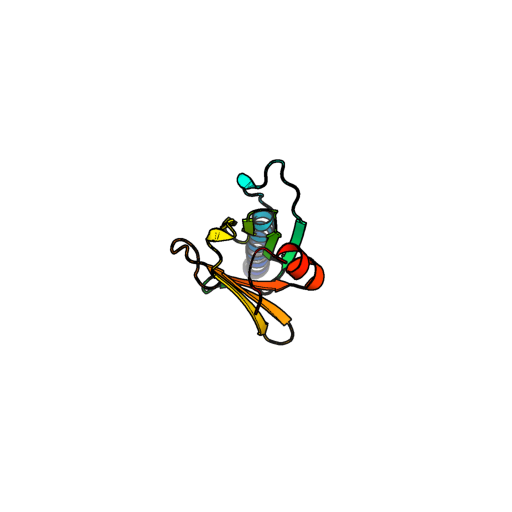O O . THR A 1 82 ? -11.325 8.324 8.885 1.00 91.25 82 THR A O 1
ATOM 662 N N . MET A 1 83 ? -9.291 7.761 8.125 1.00 92.12 83 MET A N 1
ATOM 663 C CA . MET A 1 83 ? -9.520 8.190 6.743 1.00 92.12 83 MET A CA 1
ATOM 664 C C . MET A 1 83 ? -9.999 7.053 5.842 1.00 92.12 83 MET A C 1
ATOM 666 O O . MET A 1 83 ? -10.472 7.324 4.739 1.00 92.12 83 MET A O 1
ATOM 670 N N . ILE A 1 84 ? -9.858 5.796 6.271 1.00 92.75 84 ILE A N 1
ATOM 671 C CA . ILE A 1 84 ? -10.263 4.628 5.489 1.00 92.75 84 ILE A CA 1
ATOM 672 C C . ILE A 1 84 ? -11.745 4.373 5.743 1.00 92.75 84 ILE A C 1
ATOM 674 O O . ILE A 1 84 ? -12.156 4.064 6.855 1.00 92.75 84 ILE A O 1
ATOM 678 N N . THR A 1 85 ? -12.557 4.486 4.696 1.00 90.62 85 THR A N 1
ATOM 679 C CA . THR A 1 85 ? -14.010 4.312 4.804 1.00 90.62 85 THR A CA 1
ATOM 680 C C . THR A 1 85 ? -14.409 2.848 4.763 1.00 90.62 85 THR A C 1
ATOM 682 O O . THR A 1 85 ? -15.276 2.416 5.518 1.00 90.62 85 THR A O 1
ATOM 685 N N . LYS A 1 86 ? -13.786 2.076 3.872 1.00 91.25 86 LYS A N 1
ATOM 686 C CA . LYS A 1 86 ? -14.022 0.639 3.732 1.00 91.25 86 LYS A CA 1
ATOM 687 C C . LYS A 1 86 ? -12.884 -0.031 2.981 1.00 91.25 86 LYS A C 1
ATOM 689 O O . LYS A 1 86 ? -12.179 0.604 2.191 1.00 91.25 86 LYS A O 1
ATOM 694 N N . ILE A 1 87 ? -12.759 -1.336 3.179 1.00 92.25 87 ILE A N 1
ATOM 695 C CA . ILE A 1 87 ? -11.864 -2.184 2.396 1.00 92.25 87 ILE A CA 1
ATOM 696 C C . ILE A 1 87 ? -12.708 -3.259 1.727 1.00 92.25 87 ILE A C 1
ATOM 698 O O . ILE A 1 87 ? -13.422 -3.988 2.401 1.00 92.25 87 ILE A O 1
ATOM 702 N N . GLU A 1 88 ? -12.640 -3.342 0.402 1.00 90.81 88 GLU A N 1
ATOM 703 C CA . GLU A 1 88 ? -13.444 -4.277 -0.391 1.00 90.81 88 GLU A CA 1
ATOM 704 C C . GLU A 1 88 ? -12.553 -5.372 -0.974 1.00 90.81 88 GLU A C 1
ATOM 706 O O . GLU A 1 88 ? -11.554 -5.081 -1.644 1.00 90.81 88 GLU A O 1
ATOM 711 N N . ARG A 1 89 ? -12.924 -6.634 -0.765 1.00 89.19 89 ARG A N 1
ATOM 712 C CA . ARG A 1 89 ? -12.279 -7.774 -1.416 1.00 89.19 89 ARG A CA 1
ATOM 713 C C . ARG A 1 89 ? -12.609 -7.766 -2.908 1.00 89.19 89 ARG A C 1
ATOM 715 O O . ARG A 1 89 ? -13.763 -7.814 -3.326 1.00 89.19 89 ARG A O 1
ATOM 722 N N . ARG A 1 90 ? -11.572 -7.752 -3.742 1.00 84.62 90 ARG A N 1
ATOM 723 C CA . ARG A 1 90 ? -11.673 -7.802 -5.205 1.00 84.62 90 ARG A CA 1
ATOM 724 C C . ARG A 1 90 ? -10.874 -8.976 -5.739 1.00 84.62 90 ARG A C 1
ATOM 726 O O . ARG A 1 90 ? -9.703 -9.138 -5.422 1.00 84.62 90 ARG A O 1
ATOM 733 N N . ASN A 1 91 ? -11.484 -9.761 -6.615 1.00 76.50 91 ASN A N 1
ATOM 734 C CA . ASN A 1 91 ? -10.768 -10.765 -7.394 1.00 76.50 91 ASN A CA 1
ATOM 735 C C . ASN A 1 91 ? -10.486 -10.179 -8.780 1.00 76.50 91 ASN A C 1
ATOM 737 O O . ASN A 1 91 ? -11.417 -9.796 -9.486 1.00 76.50 91 ASN A O 1
ATOM 741 N N . PHE A 1 92 ? -9.215 -10.093 -9.169 1.00 65.19 92 PHE A N 1
ATOM 742 C CA . PHE A 1 92 ? -8.799 -9.608 -10.481 1.00 65.19 92 PHE A CA 1
ATOM 743 C C . PHE A 1 92 ? -7.865 -10.624 -11.136 1.00 65.19 92 PHE A C 1
ATOM 745 O O . PHE A 1 92 ? -6.770 -10.864 -10.631 1.00 65.19 92 PHE A O 1
ATOM 752 N N . LEU A 1 93 ? -8.298 -11.224 -12.256 1.00 56.03 93 LEU A N 1
ATOM 753 C CA . LEU A 1 93 ? -7.492 -12.154 -13.068 1.00 56.03 93 LEU A CA 1
ATOM 754 C C . LEU A 1 93 ? -6.726 -13.176 -12.200 1.00 56.03 93 LEU A C 1
ATOM 756 O O . LEU A 1 93 ? -5.499 -13.226 -12.203 1.00 56.03 93 LEU A O 1
ATOM 760 N N . PHE A 1 94 ? -7.469 -13.960 -11.409 1.00 59.94 94 PHE A N 1
ATOM 761 C CA . PHE A 1 94 ? -6.969 -14.999 -10.486 1.00 59.94 94 PHE A CA 1
ATOM 762 C C . PHE A 1 94 ? -6.203 -14.507 -9.250 1.00 59.94 94 PHE A C 1
ATOM 764 O O . PHE A 1 94 ? -5.973 -15.287 -8.325 1.00 59.94 94 PHE A O 1
ATOM 771 N N . ARG A 1 95 ? -5.855 -13.220 -9.174 1.00 66.19 95 ARG A N 1
ATOM 772 C CA . ARG A 1 95 ? -5.253 -12.620 -7.983 1.00 66.19 95 ARG A CA 1
ATOM 773 C C . ARG A 1 95 ? -6.348 -12.037 -7.108 1.00 66.19 95 ARG A C 1
ATOM 775 O O . ARG A 1 95 ? -7.204 -11.279 -7.559 1.00 66.19 95 ARG A O 1
ATOM 782 N N . LYS A 1 96 ? -6.331 -12.419 -5.840 1.00 80.00 96 LYS A N 1
ATOM 783 C CA . LYS A 1 96 ? -7.234 -11.855 -4.842 1.00 80.00 96 LYS A CA 1
ATOM 784 C C . LYS A 1 96 ? -6.558 -10.621 -4.260 1.00 80.00 96 LYS A C 1
ATOM 786 O O . LYS A 1 96 ? -5.377 -10.664 -3.925 1.00 80.00 96 LYS A O 1
ATOM 791 N N . GLY A 1 97 ? -7.292 -9.532 -4.182 1.00 86.94 97 GLY A N 1
ATOM 792 C CA . GLY A 1 97 ? -6.797 -8.249 -3.737 1.00 86.94 97 GLY A CA 1
ATOM 793 C C . GLY A 1 97 ? -7.816 -7.498 -2.907 1.00 86.94 97 GLY A C 1
ATOM 794 O O . GLY A 1 97 ? -8.949 -7.937 -2.721 1.00 86.94 97 GLY A O 1
ATOM 795 N N . TYR A 1 98 ? -7.388 -6.349 -2.418 1.00 91.44 98 TYR A N 1
ATOM 796 C CA . TYR A 1 98 ? -8.177 -5.478 -1.571 1.00 91.44 98 TYR A CA 1
ATOM 797 C C . TYR A 1 98 ? -8.154 -4.084 -2.159 1.00 91.44 98 TYR A C 1
ATOM 799 O O . TYR A 1 98 ? -7.089 -3.558 -2.489 1.00 91.44 98 TYR A O 1
ATOM 807 N N . ARG A 1 99 ? -9.335 -3.492 -2.294 1.00 92.50 99 ARG A N 1
ATOM 808 C CA . ARG A 1 99 ? -9.490 -2.090 -2.644 1.00 92.50 99 ARG A CA 1
ATOM 809 C C . ARG A 1 99 ? -9.696 -1.287 -1.374 1.00 92.50 99 ARG A C 1
ATOM 811 O O . ARG A 1 99 ? -10.649 -1.531 -0.642 1.00 92.50 99 ARG A O 1
ATOM 818 N N . ILE A 1 100 ? -8.811 -0.332 -1.136 1.00 93.12 100 ILE A N 1
ATOM 819 C CA . ILE A 1 100 ? -8.862 0.565 0.013 1.00 93.12 100 ILE A CA 1
ATOM 820 C C . ILE A 1 100 ? -9.573 1.837 -0.437 1.00 93.12 100 ILE A C 1
ATOM 822 O O . ILE A 1 100 ? -9.095 2.539 -1.328 1.00 93.12 100 ILE A O 1
ATOM 826 N N . TYR A 1 101 ? -10.722 2.120 0.168 1.00 92.44 101 TYR A N 1
ATOM 827 C CA . TYR A 1 101 ? -11.437 3.375 -0.029 1.00 92.44 101 TYR A CA 1
ATOM 828 C C . TYR A 1 101 ? -11.068 4.334 1.096 1.00 92.44 101 TYR A C 1
ATOM 830 O O . TYR A 1 101 ? -11.074 3.957 2.267 1.00 92.44 101 TYR A O 1
ATOM 838 N N . HIS A 1 102 ? -10.757 5.575 0.743 1.00 93.69 102 HIS A N 1
ATOM 839 C CA . HIS A 1 102 ? -10.393 6.612 1.699 1.00 93.69 102 HIS A CA 1
ATOM 840 C C . HIS A 1 102 ? -11.052 7.942 1.343 1.00 93.69 102 HIS A C 1
ATOM 842 O O . HIS A 1 102 ? -11.492 8.142 0.215 1.00 93.69 102 HIS A O 1
ATOM 848 N N . THR A 1 103 ? -11.109 8.859 2.305 1.00 92.38 103 THR A N 1
ATOM 849 C CA . THR A 1 103 ? -11.671 10.206 2.112 1.00 92.38 103 THR A CA 1
ATOM 850 C C . THR A 1 103 ? -10.649 11.238 1.640 1.00 92.38 103 THR A C 1
ATOM 852 O O . THR A 1 103 ? -11.039 12.288 1.140 1.00 92.38 103 THR A O 1
ATOM 855 N N . ASN A 1 104 ? -9.346 10.965 1.778 1.00 91.31 104 ASN A N 1
ATOM 856 C CA . ASN A 1 104 ? -8.305 11.924 1.402 1.00 91.31 104 ASN A CA 1
ATOM 857 C C . ASN A 1 104 ? -8.309 12.182 -0.120 1.00 91.31 104 ASN A C 1
ATOM 859 O O . ASN A 1 104 ? -8.116 11.249 -0.897 1.00 91.31 104 ASN A O 1
ATOM 863 N N . THR A 1 105 ? -8.522 13.430 -0.543 1.00 88.31 105 THR A N 1
ATOM 864 C CA . THR A 1 105 ? -8.575 13.848 -1.955 1.00 88.31 105 THR A CA 1
ATOM 865 C C . THR A 1 105 ? -7.201 14.084 -2.577 1.00 88.31 105 THR A C 1
ATOM 867 O O . THR A 1 105 ? -7.081 14.059 -3.800 1.00 88.31 105 THR A O 1
ATOM 870 N N . GLU A 1 106 ? -6.155 14.257 -1.766 1.00 89.25 106 GLU A N 1
ATOM 871 C CA . GLU A 1 106 ? -4.774 14.414 -2.241 1.00 89.25 106 GLU A CA 1
ATOM 872 C C . GLU A 1 106 ? -4.205 13.104 -2.795 1.00 89.25 106 GLU A C 1
ATOM 874 O O . GLU A 1 106 ? -3.250 13.101 -3.577 1.00 89.25 106 GLU A O 1
ATOM 879 N N . TYR A 1 107 ? -4.778 11.974 -2.376 1.00 90.69 107 TYR A N 1
ATOM 880 C CA . TYR A 1 107 ? -4.320 10.651 -2.770 1.00 90.69 107 TYR A CA 1
ATOM 881 C C . TYR A 1 107 ? -5.174 10.070 -3.898 1.00 90.69 107 TYR A C 1
ATOM 883 O O . TYR A 1 107 ? -6.361 10.394 -4.031 1.00 90.69 107 TYR A O 1
ATOM 891 N N . PRO A 1 108 ? -4.594 9.179 -4.722 1.00 90.25 108 PRO A N 1
ATOM 892 C CA . PRO A 1 108 ? -5.343 8.521 -5.777 1.00 90.25 108 PRO A CA 1
ATOM 893 C C . PRO A 1 108 ? -6.508 7.721 -5.191 1.00 90.25 108 PRO A C 1
ATOM 895 O O . PRO A 1 108 ? -6.289 6.770 -4.456 1.00 90.25 108 PRO A O 1
ATOM 898 N N . GLN A 1 109 ? -7.740 8.039 -5.592 1.00 90.50 109 GLN A N 1
ATOM 899 C CA . GLN A 1 109 ? -8.966 7.408 -5.066 1.00 90.50 109 GLN A CA 1
ATOM 900 C C . GLN A 1 109 ? -9.065 5.895 -5.315 1.00 90.50 109 GLN A C 1
ATOM 902 O O . GLN A 1 109 ? -9.927 5.201 -4.774 1.00 90.50 109 GLN A O 1
ATOM 907 N N . ARG A 1 110 ? -8.222 5.371 -6.205 1.00 90.31 110 ARG A N 1
ATOM 908 C CA . ARG A 1 110 ? -8.151 3.951 -6.517 1.00 90.31 110 ARG A CA 1
ATOM 909 C C . ARG A 1 110 ? -6.847 3.394 -5.973 1.00 90.31 110 ARG A C 1
ATOM 911 O O . ARG A 1 110 ? -5.812 3.562 -6.604 1.00 90.31 110 ARG A O 1
ATOM 918 N N . ILE A 1 111 ? -6.919 2.712 -4.836 1.00 93.00 111 ILE A N 1
ATOM 919 C CA . ILE A 1 111 ? -5.800 1.963 -4.263 1.00 93.00 111 ILE A CA 1
ATOM 920 C C . ILE A 1 111 ? -6.235 0.506 -4.156 1.00 93.00 111 ILE A C 1
ATOM 922 O O . ILE A 1 111 ? -7.094 0.159 -3.350 1.00 93.00 111 ILE A O 1
ATOM 926 N N . GLU A 1 112 ? -5.667 -0.341 -5.002 1.00 92.69 112 GLU A N 1
ATOM 927 C CA . GLU A 1 112 ? -5.906 -1.779 -5.034 1.00 92.69 112 GLU A CA 1
ATOM 928 C C . GLU A 1 112 ? -4.582 -2.502 -4.824 1.00 92.69 112 GLU A C 1
ATOM 930 O O . GLU A 1 112 ? -3.614 -2.247 -5.535 1.00 92.69 112 GLU A O 1
ATOM 935 N N . VAL A 1 113 ? -4.543 -3.422 -3.868 1.00 91.88 113 VAL A N 1
ATOM 936 C CA . VAL A 1 113 ? -3.354 -4.219 -3.545 1.00 91.88 113 VAL A CA 1
ATOM 937 C C . VAL A 1 113 ? -3.669 -5.698 -3.695 1.00 91.88 113 VAL A C 1
ATOM 939 O O . VAL A 1 113 ? -4.708 -6.174 -3.246 1.00 91.88 113 VAL A O 1
ATOM 942 N N . TRP A 1 114 ? -2.794 -6.440 -4.363 1.00 91.62 114 TRP A N 1
ATOM 943 C CA . TRP A 1 114 ? -2.951 -7.865 -4.645 1.00 91.62 114 TR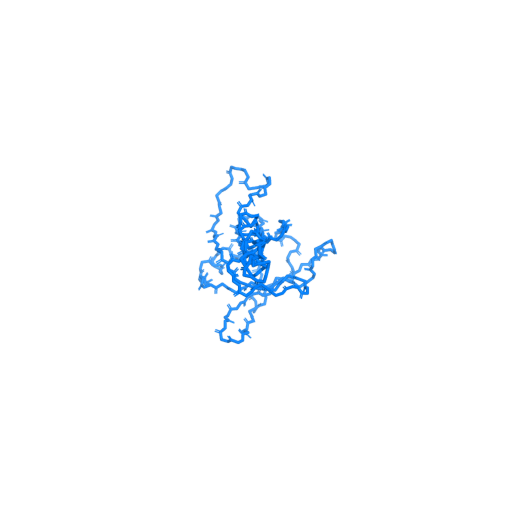P A CA 1
ATOM 944 C C . TRP A 1 114 ? -2.003 -8.658 -3.755 1.00 91.62 114 TRP A C 1
ATOM 946 O O . TRP A 1 114 ? -0.851 -8.902 -4.116 1.00 91.62 114 TRP A O 1
ATOM 956 N N . LEU A 1 115 ? -2.501 -9.016 -2.576 1.00 88.50 115 LEU A N 1
ATOM 957 C CA . LEU A 1 115 ? -1.726 -9.636 -1.505 1.00 88.50 115 LEU A CA 1
ATOM 958 C C . LEU A 1 115 ? -1.747 -11.161 -1.611 1.00 88.50 115 LEU A C 1
ATOM 960 O O . LEU A 1 115 ? -2.772 -11.765 -1.944 1.00 88.50 115 LEU A O 1
ATOM 964 N N . SER A 1 116 ? -0.622 -11.784 -1.272 1.00 84.75 116 SER A N 1
ATOM 965 C CA . SER A 1 116 ? -0.542 -13.228 -1.066 1.00 84.75 116 SER A CA 1
ATOM 966 C C . SER A 1 116 ? -0.974 -13.609 0.356 1.00 84.75 116 SER A C 1
ATOM 968 O O . SER A 1 116 ? -1.748 -14.555 0.516 1.00 84.75 116 SER A O 1
A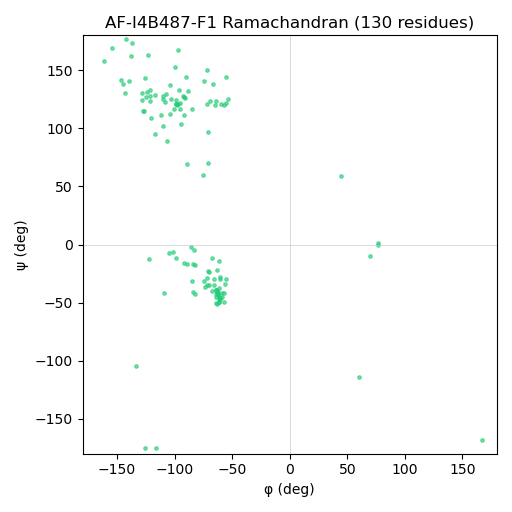TOM 970 N N . GLY A 1 117 ? -0.581 -12.831 1.374 1.00 83.94 117 GLY A N 1
ATOM 971 C CA . GLY A 1 117 ? -0.841 -13.105 2.790 1.00 83.94 117 GLY A CA 1
ATOM 972 C C . GLY A 1 117 ? -2.161 -12.532 3.311 1.00 83.94 117 GLY A C 1
ATOM 973 O O . GLY A 1 117 ? -2.157 -11.610 4.125 1.00 83.94 117 GLY A O 1
ATOM 974 N N . ARG A 1 118 ? -3.304 -13.078 2.874 1.00 83.75 118 ARG A N 1
ATOM 975 C CA . ARG A 1 118 ? -4.632 -12.560 3.275 1.00 83.75 118 ARG A CA 1
ATOM 976 C C . ARG A 1 118 ? -4.896 -12.619 4.766 1.00 83.75 118 ARG A C 1
ATOM 978 O O . ARG A 1 118 ? -5.344 -11.628 5.322 1.00 83.75 118 ARG A O 1
ATOM 985 N N . ASP A 1 119 ? -4.603 -13.747 5.399 1.00 86.44 119 ASP A N 1
ATOM 986 C CA . ASP A 1 119 ? -4.965 -13.953 6.802 1.00 86.44 119 ASP A CA 1
ATOM 987 C C . ASP A 1 119 ? -4.225 -12.959 7.706 1.00 86.44 119 ASP A C 1
ATOM 989 O O . ASP A 1 119 ? -4.815 -12.374 8.609 1.00 86.44 119 ASP A O 1
ATOM 993 N N . GLY A 1 120 ? -2.951 -12.684 7.400 1.00 86.25 120 GLY A N 1
ATOM 994 C CA . GLY A 1 120 ? -2.156 -11.678 8.105 1.00 86.25 120 GLY A CA 1
ATOM 995 C C . GLY A 1 120 ? -2.652 -10.252 7.865 1.00 86.25 120 GLY A C 1
ATOM 996 O O . GLY A 1 120 ? -2.716 -9.457 8.802 1.00 86.25 120 GLY A O 1
ATOM 997 N N . PHE A 1 121 ? -3.048 -9.933 6.630 1.00 88.25 121 PHE A N 1
ATOM 998 C CA . PHE A 1 121 ? -3.644 -8.638 6.309 1.00 88.25 121 PHE A CA 1
ATOM 999 C C . PHE A 1 121 ? -4.971 -8.438 7.046 1.00 88.25 121 PHE A C 1
ATOM 1001 O O . PHE A 1 121 ? -5.150 -7.440 7.737 1.00 88.25 121 PHE A O 1
ATOM 1008 N N . GLU A 1 122 ? -5.887 -9.397 6.959 1.00 89.00 122 GLU A N 1
ATOM 1009 C CA . GLU A 1 122 ? -7.196 -9.300 7.601 1.00 89.00 122 GLU A CA 1
ATOM 1010 C C . GLU A 1 122 ? -7.077 -9.260 9.123 1.00 89.00 122 GLU A C 1
ATOM 1012 O O . GLU A 1 122 ? -7.741 -8.442 9.756 1.00 89.00 122 GLU A O 1
ATOM 1017 N N . ALA A 1 123 ? -6.163 -10.038 9.709 1.00 88.56 123 ALA A N 1
ATOM 1018 C CA . ALA A 1 123 ? -5.857 -9.964 11.134 1.00 88.56 123 ALA A CA 1
ATOM 1019 C C . ALA A 1 123 ? -5.322 -8.583 11.551 1.00 88.56 123 ALA A C 1
ATOM 1021 O O . ALA A 1 123 ? -5.676 -8.082 12.616 1.00 88.56 123 ALA A O 1
ATOM 1022 N N . ALA A 1 124 ? -4.507 -7.927 10.717 1.00 88.00 124 ALA A N 1
ATOM 1023 C CA . ALA A 1 124 ? -3.957 -6.606 11.029 1.00 88.00 124 ALA A CA 1
ATOM 1024 C C . ALA A 1 124 ? -5.010 -5.477 11.004 1.00 88.00 124 ALA A C 1
ATOM 1026 O O . ALA A 1 124 ? -4.828 -4.443 11.665 1.00 88.00 124 ALA A O 1
ATOM 1027 N N . PHE A 1 125 ? -6.103 -5.686 10.264 1.00 87.12 125 PHE A N 1
ATOM 1028 C CA . PHE A 1 125 ? -7.254 -4.784 10.157 1.00 87.12 125 PHE A CA 1
ATOM 1029 C C . PHE A 1 125 ? -8.444 -5.177 11.041 1.00 87.12 125 PHE A C 1
ATOM 1031 O O . PHE A 1 125 ? -9.365 -4.370 11.206 1.00 87.12 125 PHE A O 1
ATOM 1038 N N . ALA A 1 126 ? -8.428 -6.380 11.619 1.00 85.62 126 ALA A N 1
ATOM 1039 C CA . ALA A 1 126 ? -9.491 -6.889 12.470 1.00 85.62 126 ALA A CA 1
ATOM 1040 C C . ALA A 1 126 ? -9.793 -5.906 13.613 1.00 85.62 126 ALA A C 1
ATOM 1042 O O . ALA A 1 126 ? -8.903 -5.485 14.350 1.00 85.62 126 ALA A O 1
ATOM 1043 N N . GLY A 1 127 ? -11.062 -5.504 13.724 1.00 79.31 127 GLY A N 1
ATOM 1044 C CA . GLY A 1 127 ? -11.531 -4.556 14.738 1.00 79.31 127 GLY A CA 1
ATOM 1045 C C . GLY A 1 127 ? -11.195 -3.081 14.480 1.00 79.31 127 GLY A C 1
ATOM 1046 O O . GLY A 1 127 ? -11.593 -2.242 15.281 1.00 79.31 127 GLY A O 1
ATOM 1047 N N . LYS A 1 128 ? -10.500 -2.742 13.382 1.00 83.75 128 LYS A N 1
ATOM 1048 C CA . LYS A 1 128 ? -10.126 -1.352 13.049 1.00 83.75 128 LYS A CA 1
ATOM 1049 C C . LYS A 1 128 ? -10.895 -0.788 11.863 1.00 83.75 128 LYS A C 1
ATOM 1051 O O . LYS A 1 128 ? -11.289 0.372 11.883 1.00 83.75 128 LYS A O 1
ATOM 1056 N N . VAL A 1 129 ? -11.083 -1.596 10.821 1.00 81.31 129 VAL A N 1
ATOM 1057 C CA . VAL A 1 129 ? -11.793 -1.205 9.597 1.00 81.31 129 VAL A CA 1
ATOM 1058 C C . VAL A 1 129 ? -12.665 -2.366 9.143 1.00 81.31 129 VAL A C 1
ATOM 1060 O O . VAL A 1 129 ? -12.254 -3.524 9.205 1.00 81.31 129 VAL A O 1
ATOM 1063 N N . THR A 1 130 ? -13.867 -2.057 8.661 1.00 81.50 130 THR A N 1
ATOM 1064 C CA . THR A 1 130 ? -14.764 -3.072 8.102 1.00 81.50 130 THR A CA 1
ATOM 1065 C C . THR A 1 130 ? -14.231 -3.542 6.747 1.00 81.50 130 THR A C 1
ATOM 1067 O O . THR A 1 130 ? -14.067 -2.739 5.822 1.00 81.50 130 THR A O 1
ATOM 1070 N N . ILE A 1 131 ? -13.964 -4.845 6.638 1.00 82.69 131 ILE A N 1
ATOM 1071 C CA . ILE A 1 131 ? -13.599 -5.517 5.387 1.00 82.69 131 ILE A CA 1
ATOM 1072 C C . ILE A 1 131 ? -14.859 -6.189 4.840 1.00 82.69 131 ILE A C 1
ATOM 1074 O O . ILE A 1 131 ? -15.493 -6.965 5.554 1.00 82.69 131 ILE A O 1
ATOM 1078 N N . THR A 1 132 ? -15.233 -5.874 3.601 1.00 80.19 132 THR A N 1
ATOM 1079 C CA . THR A 1 132 ? -16.418 -6.417 2.912 1.00 80.19 132 THR A CA 1
ATOM 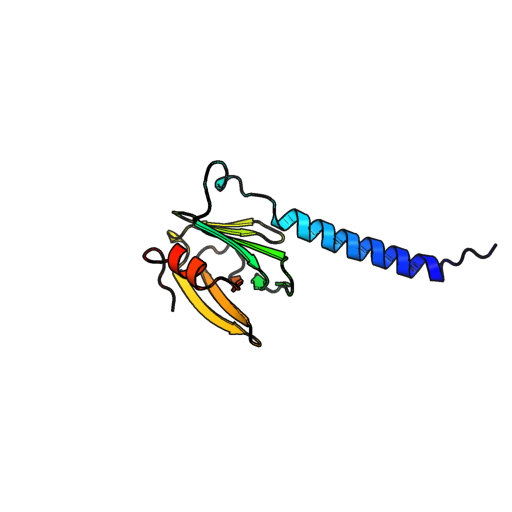1080 C C . THR A 1 132 ? -16.014 -7.254 1.708 1.00 80.19 132 THR A C 1
ATOM 1082 O O . THR A 1 132 ? -15.081 -6.843 0.979 1.00 80.19 132 THR A O 1
#

Secondary structure (DSSP, 8-state):
----HHHHHHHHHHHHHHHHHHHHHHHHTPPPGGGTT---SEEEEEEEEETTEEEEEEEEEEEE-SSEEEEESSSEEEEEGGGEEEEEEEEETTEEEEEEEE--SSS-S-EEEE-S-HHHHHHHHTTTS-B-

Mean predicted aligned error: 7.14 Å

pLDDT: mean 85.88, std 8.26, range [54.06, 93.69]

Radius of gyration: 18.04 Å; Cα contacts (8 Å, |Δi|>4): 221; chains: 1; bounding box: 52×29×54 Å

Nearest PDB structures (foldseek):
  7xt7-assembly1_k  TM=7.448E-01  e=6.932E-04  Komagataella phaffii
  2gcj-assembly4_D  TM=7.408E-01  e=7.772E-04  Saccharomyces cerevisiae
  2gcl-assembly1_A  TM=6.044E-01  e=3.069E-03  Saccharomyces cerevisiae
  6l1e-assembly1_A  TM=5.684E-01  e=9.638E-03  Homo sapiens
  2yt2-assembly1_A  TM=6.582E-01  e=1.569E+00  Homo sapiens